Protein AF-A0A238BP39-F1 (afdb_monomer_lite)

Radius of gyration: 21.21 Å; chains: 1; bounding box: 53×39×59 Å

Secondary structure (DSSP, 8-state):
-----PPP-S---S-TT-TT-PPPEE--S--GGGTTSHHHHHHHHTTEE--GGG-SSSSSEEEEETTTSS---EESSTT-GGGEETTSSGGG--HHHHHHHHHHHHHHH---TT--SEEEEE--S--SSGGG--GGGHHHHHHHHHHHHHHH-S--HHHHHHHHHHHHHHHH-

pLDDT: mean 88.93, std 17.37, range [29.92, 98.69]

Sequence (173 aa):
MPIFAFTSIEHLPLNLFDPSYYSEIIWNIPTEKCKQFTETKLLEEYGILVNDGHKFHGNIIVNLYEKKFGLYPYYQNYFDPSSAVNGGIPQLANISAHLSKVRNDITKVIPNSNFDGLAVIDYENWRPLWEQNYHTKRIYQSESMAYVKKRYGDINDSVAELIAMNEFNNASM

Structure (mmCIF, N/CA/C/O backbone):
data_AF-A0A238BP39-F1
#
_entry.id   AF-A0A238BP39-F1
#
loop_
_atom_site.group_PDB
_atom_site.id
_atom_site.type_symbol
_atom_site.label_atom_id
_atom_site.label_alt_id
_atom_site.label_comp_id
_atom_site.label_asym_id
_atom_site.label_entity_id
_atom_site.label_seq_id
_atom_site.pdbx_PDB_ins_code
_atom_site.Cartn_x
_atom_site.Cartn_y
_atom_site.Cartn_z
_atom_site.occupancy
_atom_site.B_iso_or_equiv
_atom_site.auth_seq_id
_atom_site.auth_comp_id
_atom_site.auth_asym_id
_atom_site.auth_atom_id
_atom_site.pdbx_PDB_model_num
ATOM 1 N N . MET A 1 1 ? 1.581 10.745 6.799 1.00 29.92 1 MET A N 1
ATOM 2 C CA . MET A 1 1 ? 0.742 11.950 7.013 1.00 29.92 1 MET A CA 1
ATOM 3 C C . MET A 1 1 ? -0.674 11.420 6.926 1.00 29.92 1 MET A C 1
ATOM 5 O O . MET A 1 1 ? -0.962 10.866 5.878 1.00 29.92 1 MET A O 1
ATOM 9 N N . PRO A 1 2 ? -1.488 11.399 7.996 1.00 36.44 2 PRO A N 1
ATOM 10 C CA . PRO A 1 2 ? -2.765 10.699 7.925 1.00 36.44 2 PRO A CA 1
ATOM 11 C C . PRO A 1 2 ? -3.638 11.379 6.869 1.00 36.44 2 PRO A C 1
ATOM 13 O O . PRO A 1 2 ? -3.849 12.593 6.909 1.00 36.44 2 PRO A O 1
ATOM 16 N N . ILE A 1 3 ? -4.071 10.593 5.888 1.00 31.70 3 ILE A N 1
ATOM 17 C CA . ILE A 1 3 ? -5.043 11.008 4.887 1.00 31.70 3 ILE A CA 1
ATOM 18 C C . ILE A 1 3 ? -6.381 11.073 5.619 1.00 31.70 3 ILE A C 1
ATOM 20 O O . ILE A 1 3 ? -6.978 10.050 5.943 1.00 31.70 3 ILE A O 1
ATOM 24 N N . PHE A 1 4 ? -6.835 12.285 5.923 1.00 31.20 4 PHE A N 1
ATOM 25 C CA . PHE A 1 4 ? -8.231 12.501 6.262 1.00 31.20 4 PHE A CA 1
ATOM 26 C C . PHE A 1 4 ? -9.027 12.407 4.960 1.00 31.20 4 PHE A C 1
ATOM 28 O O . PHE A 1 4 ? -8.920 13.280 4.098 1.00 31.20 4 PHE A O 1
ATOM 35 N N . ALA A 1 5 ? -9.796 11.334 4.792 1.00 31.33 5 ALA A N 1
ATOM 36 C CA . ALA A 1 5 ? -10.807 11.273 3.752 1.00 31.33 5 ALA A CA 1
ATOM 37 C C . ALA A 1 5 ? -11.985 12.154 4.191 1.00 31.33 5 ALA A C 1
ATOM 39 O O . ALA A 1 5 ? -12.854 11.719 4.938 1.00 31.33 5 ALA A O 1
ATOM 40 N N . PHE A 1 6 ? -11.990 13.417 3.766 1.00 35.34 6 PHE A N 1
ATOM 41 C CA . PHE A 1 6 ? -13.195 14.238 3.807 1.00 35.34 6 PHE A CA 1
ATOM 42 C C . PHE A 1 6 ? -13.955 14.013 2.501 1.00 35.34 6 PHE A C 1
ATOM 44 O O . PHE A 1 6 ? -13.454 14.328 1.421 1.00 35.34 6 PHE A O 1
ATOM 51 N N . THR A 1 7 ? -15.163 13.463 2.585 1.00 34.84 7 THR A N 1
ATOM 52 C CA . THR A 1 7 ? -16.131 13.548 1.489 1.00 34.84 7 THR A CA 1
ATOM 53 C C . THR A 1 7 ? -16.496 15.020 1.276 1.00 34.84 7 THR A C 1
ATOM 55 O O . THR A 1 7 ? -16.648 15.766 2.243 1.00 34.84 7 THR A O 1
ATOM 58 N N . SER A 1 8 ? -16.599 15.448 0.016 1.00 34.50 8 SER A N 1
ATOM 59 C CA . SER A 1 8 ? -16.841 16.836 -0.403 1.00 34.50 8 SER A CA 1
ATOM 60 C C . SER A 1 8 ? -17.971 17.519 0.379 1.00 34.50 8 SER A C 1
ATOM 62 O O . SER A 1 8 ? -19.121 17.077 0.346 1.00 34.50 8 SER A O 1
ATOM 64 N N . ILE A 1 9 ? -17.642 18.630 1.039 1.00 48.06 9 ILE A N 1
ATOM 65 C CA . ILE A 1 9 ? -18.570 19.492 1.777 1.00 48.06 9 ILE A CA 1
ATOM 66 C C . ILE A 1 9 ? -19.216 20.468 0.784 1.00 48.06 9 ILE A C 1
ATOM 68 O O . ILE A 1 9 ? -18.855 21.638 0.747 1.00 48.06 9 ILE A O 1
ATOM 72 N N . GLU A 1 10 ? -20.137 20.004 -0.058 1.00 43.69 10 GLU A N 1
ATOM 73 C CA . GLU A 1 10 ? -20.935 20.932 -0.885 1.00 43.69 10 GLU A CA 1
ATOM 74 C C . GLU A 1 10 ? -22.418 20.971 -0.522 1.00 43.69 10 GLU A C 1
ATOM 76 O O . GLU A 1 10 ? -23.119 21.869 -0.967 1.00 43.69 10 GLU A O 1
ATOM 81 N N . HIS A 1 11 ? -22.903 20.094 0.359 1.00 46.31 11 HIS A N 1
ATOM 82 C CA . HIS A 1 11 ? -24.280 20.160 0.854 1.00 46.31 11 HIS A CA 1
ATOM 83 C C . HIS A 1 11 ? -24.329 19.714 2.318 1.00 46.31 11 HIS A C 1
ATOM 85 O O . HIS A 1 11 ? -24.625 18.560 2.609 1.00 46.31 11 HIS A O 1
ATOM 91 N N . LEU A 1 12 ? -24.017 20.616 3.255 1.00 49.88 12 LEU A N 1
ATOM 92 C CA . LEU A 1 12 ? -24.397 20.401 4.653 1.00 49.88 12 LEU A CA 1
ATOM 93 C C . LEU A 1 12 ? -25.905 20.664 4.765 1.00 49.88 12 LEU A C 1
ATOM 95 O O . LEU A 1 12 ? -26.321 21.807 4.549 1.00 49.88 12 LEU A O 1
ATOM 99 N N . PRO A 1 13 ? -26.744 19.663 5.079 1.00 48.94 13 PRO A N 1
ATOM 100 C CA . PRO A 1 13 ? -28.124 19.943 5.424 1.00 48.94 13 PRO A CA 1
ATOM 101 C C . PRO A 1 13 ? -28.135 20.809 6.687 1.00 48.94 13 PRO A C 1
ATOM 103 O O . PRO A 1 13 ? -27.412 20.560 7.649 1.00 48.94 13 PRO A O 1
ATOM 106 N N . LEU A 1 14 ? -28.991 21.828 6.688 1.00 53.97 14 LEU A N 1
ATOM 107 C CA . LEU A 1 14 ? -29.228 22.759 7.801 1.00 53.97 14 LEU A CA 1
ATOM 108 C C . LEU A 1 14 ? -29.786 22.086 9.077 1.00 53.97 14 LEU A C 1
ATOM 110 O O . LEU A 1 14 ? -30.179 22.781 10.009 1.00 53.97 14 LEU A O 1
ATOM 114 N N . ASN A 1 15 ? -29.815 20.751 9.139 1.00 49.62 15 ASN A N 1
ATOM 115 C CA . ASN A 1 15 ? -30.291 19.973 10.272 1.00 49.62 15 ASN A CA 1
ATOM 116 C C . ASN A 1 15 ? -29.350 18.795 10.552 1.00 49.62 15 ASN A C 1
ATOM 118 O O . ASN A 1 15 ? -29.375 17.784 9.859 1.00 49.62 15 ASN A O 1
ATOM 122 N N . LEU A 1 16 ? -28.575 18.903 11.632 1.00 52.06 16 LEU A N 1
ATOM 123 C CA . LEU A 1 16 ? -27.750 17.818 12.19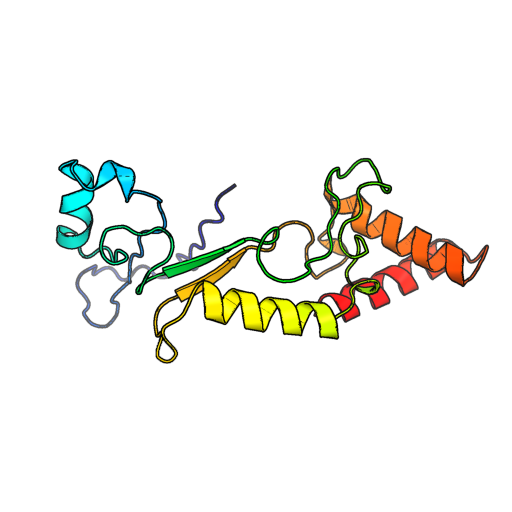0 1.00 52.06 16 LEU A CA 1
ATOM 124 C C . LEU A 1 16 ? -28.582 16.680 12.826 1.00 52.06 16 LEU A C 1
ATOM 126 O O . LEU A 1 16 ? -28.016 15.756 13.398 1.00 52.06 16 LEU A O 1
ATOM 130 N N . PHE A 1 17 ? -29.915 16.755 12.747 1.00 52.78 17 PHE A N 1
ATOM 131 C CA . PHE A 1 17 ? -30.858 15.803 13.344 1.00 52.78 17 PHE A CA 1
ATOM 132 C C . PHE A 1 17 ? -31.793 15.153 12.316 1.00 52.78 17 PHE A C 1
ATOM 134 O O . PHE A 1 17 ? -32.825 14.608 12.702 1.00 52.78 17 PHE A O 1
ATOM 141 N N . ASP A 1 18 ? -31.473 15.221 11.019 1.00 53.53 18 ASP A N 1
ATOM 142 C CA . ASP A 1 18 ? -32.190 14.433 10.015 1.00 53.53 18 ASP A CA 1
ATOM 143 C C . ASP A 1 18 ? -31.802 12.943 10.147 1.00 53.53 18 ASP A C 1
ATOM 145 O O . ASP A 1 18 ? -30.642 12.598 9.903 1.00 53.53 18 ASP A O 1
ATOM 149 N N . PRO A 1 19 ? -32.733 12.037 10.511 1.00 56.16 19 PRO A N 1
ATOM 150 C CA . PRO A 1 19 ? -32.447 10.608 10.632 1.00 56.16 19 PRO A CA 1
ATOM 151 C C . PRO A 1 19 ? -32.012 9.955 9.313 1.00 56.16 19 PRO A C 1
ATOM 153 O O . PRO A 1 19 ? -31.527 8.825 9.338 1.00 56.16 19 PRO A O 1
ATOM 156 N N . SER A 1 20 ? -32.188 10.622 8.163 1.00 58.06 20 SER A N 1
ATOM 157 C CA . SER A 1 20 ? -31.745 10.108 6.863 1.00 58.06 20 SER A CA 1
ATOM 158 C C . SER A 1 20 ? -30.252 10.317 6.581 1.00 58.06 20 SER A C 1
ATOM 160 O O . SER A 1 20 ? -29.759 9.798 5.582 1.00 58.06 20 SER A O 1
ATOM 162 N N . TYR A 1 21 ? -29.532 11.057 7.432 1.00 57.12 21 TYR A N 1
ATOM 163 C CA . TYR A 1 21 ? -28.096 11.320 7.304 1.00 57.12 21 TYR A CA 1
ATOM 164 C C . TYR A 1 21 ? -27.361 10.969 8.603 1.00 57.12 21 TYR A C 1
ATOM 166 O O . TYR A 1 21 ? -26.879 11.836 9.330 1.00 57.12 21 TYR A O 1
ATOM 174 N N . TYR A 1 22 ? -27.268 9.672 8.901 1.00 69.06 22 TYR A N 1
ATOM 175 C CA . TYR A 1 22 ? -26.387 9.177 9.956 1.00 69.06 22 TYR A CA 1
ATOM 176 C C . TYR A 1 22 ? -24.954 9.077 9.419 1.00 69.06 22 TYR A C 1
ATOM 178 O O . TYR A 1 22 ? -24.705 8.370 8.444 1.00 69.06 22 TYR A O 1
ATOM 186 N N . SER A 1 23 ? -24.019 9.795 10.043 1.00 79.44 23 SER A N 1
ATOM 187 C CA . SER A 1 23 ? -22.588 9.687 9.743 1.00 79.44 23 SER A CA 1
ATOM 188 C C . SER A 1 23 ? -21.914 8.840 10.812 1.00 79.44 23 SER A C 1
ATOM 190 O O . SER A 1 23 ? -21.934 9.194 11.990 1.00 79.44 23 SER A O 1
ATOM 192 N N . GLU A 1 24 ? -21.288 7.742 10.403 1.00 88.94 24 GLU A N 1
ATOM 193 C CA . GLU A 1 24 ? -20.480 6.919 11.298 1.00 88.94 24 GLU A CA 1
ATOM 194 C C . GLU A 1 24 ? -19.111 7.562 11.523 1.00 88.94 24 GLU A C 1
ATOM 196 O O . GLU A 1 24 ? -18.412 7.940 10.581 1.00 88.94 24 GLU A O 1
ATOM 201 N N . ILE A 1 25 ? -18.710 7.672 12.789 1.00 93.06 25 ILE A N 1
ATOM 202 C CA . ILE A 1 25 ? -17.374 8.123 13.175 1.00 93.06 25 ILE A CA 1
ATOM 203 C C . ILE A 1 25 ? -16.633 6.911 13.728 1.00 93.06 25 ILE A C 1
ATOM 205 O O . ILE A 1 25 ? -17.055 6.336 14.725 1.00 93.06 25 ILE A O 1
ATOM 209 N N . ILE A 1 26 ? -15.525 6.529 13.092 1.00 95.12 26 ILE A N 1
ATOM 210 C CA . ILE A 1 26 ? -14.728 5.358 13.477 1.00 95.12 26 ILE A CA 1
ATOM 211 C C . ILE A 1 26 ? -13.422 5.799 14.141 1.00 95.12 26 ILE A C 1
ATOM 213 O O . ILE A 1 26 ? -12.677 6.627 13.612 1.00 95.12 26 ILE A O 1
ATOM 217 N N . TRP A 1 27 ? -13.108 5.203 15.289 1.00 95.44 27 TRP A N 1
ATOM 218 C CA . TRP A 1 27 ? -11.874 5.455 16.021 1.00 95.44 27 TRP A CA 1
ATOM 219 C C . TRP A 1 27 ? -10.728 4.552 15.551 1.00 95.44 27 TRP A C 1
ATOM 221 O O . TRP A 1 27 ? -10.687 3.364 15.862 1.00 95.44 27 TRP A O 1
ATOM 231 N N . ASN A 1 28 ? -9.748 5.134 14.854 1.00 95.50 28 ASN A N 1
ATOM 232 C CA . ASN A 1 28 ? -8.573 4.422 14.333 1.00 95.50 28 ASN A CA 1
ATOM 233 C C . ASN A 1 28 ? -7.258 4.836 15.020 1.00 95.50 28 ASN A C 1
ATOM 235 O O . ASN A 1 28 ? -6.243 5.093 14.369 1.00 95.50 28 ASN A O 1
ATOM 239 N N . ILE A 1 29 ? -7.280 4.976 16.347 1.00 92.44 29 ILE A N 1
ATOM 240 C CA . ILE A 1 29 ? -6.108 5.364 17.147 1.00 92.44 29 ILE A CA 1
ATOM 241 C C . ILE A 1 29 ? -5.770 4.219 18.116 1.00 92.44 29 ILE A C 1
ATOM 243 O O . ILE A 1 29 ? -6.684 3.675 18.736 1.00 92.44 29 ILE A O 1
ATOM 247 N N . PRO A 1 30 ? -4.484 3.840 18.293 1.00 90.12 30 PRO A N 1
ATOM 248 C CA . PRO A 1 30 ? -4.073 2.703 19.125 1.00 90.12 30 PRO A CA 1
ATOM 249 C C . PRO A 1 30 ? -4.174 3.007 20.632 1.00 90.12 30 PRO A C 1
ATOM 251 O O . PRO A 1 30 ? -3.168 3.090 21.340 1.00 90.12 30 PRO A O 1
ATOM 254 N N . THR A 1 31 ? -5.395 3.174 21.141 1.00 92.25 31 THR A N 1
ATOM 255 C CA . THR A 1 31 ? -5.668 3.536 22.539 1.00 92.25 31 THR A CA 1
ATOM 256 C C . THR A 1 31 ? -5.819 2.340 23.480 1.00 92.25 31 THR A C 1
ATOM 258 O O . THR A 1 31 ? -6.110 2.539 24.655 1.00 92.25 31 THR A O 1
ATOM 261 N N . GLU A 1 32 ? -5.529 1.109 23.041 1.00 92.12 32 GLU A N 1
ATOM 262 C CA . GLU A 1 32 ? -5.572 -0.106 23.878 1.00 92.12 32 GLU A CA 1
ATOM 263 C C . GLU A 1 32 ? -4.827 0.055 25.217 1.00 92.12 32 GLU A C 1
ATOM 265 O O . GLU A 1 32 ? -5.340 -0.294 26.282 1.00 92.12 32 GLU A O 1
ATOM 270 N N . LYS A 1 33 ? -3.629 0.656 25.184 1.00 91.62 33 LYS A N 1
ATOM 271 C CA . LYS A 1 33 ? -2.803 0.920 26.380 1.00 91.62 33 LYS A CA 1
ATOM 272 C C . LYS A 1 33 ? -3.367 2.025 27.283 1.00 91.62 33 LYS A C 1
ATOM 274 O O . LYS A 1 33 ? -2.953 2.146 28.431 1.00 91.62 33 LYS A O 1
ATOM 279 N N . CYS A 1 34 ? -4.291 2.822 26.759 1.00 90.88 34 CYS A N 1
ATOM 280 C CA . CYS A 1 34 ? -4.883 3.998 27.386 1.00 90.88 34 CYS A CA 1
ATOM 281 C C . CYS A 1 34 ? -6.327 3.761 27.853 1.00 90.88 34 CYS A C 1
ATOM 283 O O . CYS A 1 34 ? -6.914 4.663 28.439 1.00 90.88 34 CYS A O 1
ATOM 285 N N . LYS A 1 35 ? -6.888 2.555 27.666 1.00 84.69 35 LYS A N 1
ATOM 286 C CA . LYS A 1 35 ? -8.297 2.218 27.973 1.00 84.69 35 LYS A CA 1
ATOM 287 C C . LYS A 1 35 ? -8.765 2.542 29.398 1.00 84.69 35 LYS A C 1
ATOM 289 O O . LYS A 1 35 ? -9.956 2.602 29.679 1.00 84.69 35 LYS A O 1
ATOM 294 N N . GLN A 1 36 ? -7.825 2.692 30.327 1.00 86.75 36 GLN A N 1
ATOM 295 C CA . GLN A 1 36 ? -8.104 3.034 31.720 1.00 86.75 36 GLN A CA 1
ATOM 296 C C . GLN A 1 36 ? -8.401 4.526 31.933 1.00 86.75 36 GLN A C 1
ATOM 298 O O . GLN A 1 36 ? -9.036 4.866 32.931 1.00 86.75 36 GLN A O 1
ATOM 303 N N . PHE A 1 37 ? -7.965 5.395 31.017 1.00 88.69 37 PHE A N 1
ATOM 304 C CA . PHE A 1 37 ? -8.172 6.837 31.097 1.00 88.69 37 PHE A CA 1
ATOM 305 C C . PHE A 1 37 ? -9.610 7.213 30.744 1.00 88.69 37 PHE A C 1
ATOM 307 O O . PHE A 1 37 ? -10.229 6.613 29.862 1.00 88.69 37 PHE A O 1
ATOM 314 N N . THR A 1 38 ? -10.137 8.211 31.449 1.00 81.88 38 THR A N 1
ATOM 315 C CA . THR A 1 38 ? -11.531 8.653 31.340 1.00 81.88 38 THR A CA 1
ATOM 316 C C . THR A 1 38 ? -11.876 9.071 29.915 1.00 81.88 38 THR A C 1
ATOM 318 O O . THR A 1 38 ? -12.898 8.657 29.387 1.00 81.88 38 THR A O 1
ATOM 321 N N . GLU A 1 39 ? -10.984 9.797 29.248 1.00 84.31 39 GLU A N 1
ATOM 322 C CA . GLU A 1 39 ? -11.160 10.303 27.885 1.00 84.31 39 GLU A CA 1
ATOM 323 C C . GLU A 1 39 ? -11.362 9.177 26.868 1.00 84.31 39 GLU A C 1
ATOM 325 O O . GLU A 1 39 ? -12.095 9.334 25.900 1.00 84.31 39 GLU A O 1
ATOM 330 N N . THR A 1 40 ? -10.729 8.022 27.096 1.00 83.25 40 THR A N 1
ATOM 331 C CA . THR A 1 40 ? -10.872 6.857 26.214 1.00 83.25 40 THR A CA 1
ATOM 332 C C . THR A 1 40 ? -12.219 6.158 26.421 1.00 83.25 40 THR A C 1
ATOM 334 O O . THR A 1 40 ? -12.777 5.642 25.461 1.00 83.25 40 THR A O 1
ATOM 337 N N . LYS A 1 41 ? -12.776 6.196 27.639 1.00 80.88 41 LYS A N 1
ATOM 338 C CA . LYS A 1 41 ? -14.093 5.615 27.954 1.00 80.88 41 LYS A CA 1
ATOM 339 C C . LYS A 1 41 ? -15.252 6.420 27.367 1.00 80.88 41 LYS A C 1
ATOM 341 O O . LYS A 1 41 ? -16.257 5.840 26.985 1.00 80.88 41 LYS A O 1
ATOM 346 N N . LEU A 1 42 ? -15.089 7.738 27.253 1.00 89.38 42 LEU A N 1
ATOM 347 C CA . LEU A 1 42 ? -16.124 8.629 26.720 1.00 89.38 42 LEU A CA 1
ATOM 348 C C . LEU A 1 42 ? -16.352 8.470 25.206 1.00 89.38 42 LEU A C 1
ATOM 350 O O . LEU A 1 42 ? -17.346 8.967 24.692 1.00 89.38 42 LEU A O 1
ATOM 354 N N . LEU A 1 43 ? -15.452 7.800 24.473 1.00 90.69 43 LEU A N 1
ATOM 355 C CA . LEU A 1 43 ? -15.555 7.664 23.013 1.00 90.69 43 LEU A CA 1
ATOM 356 C C . LEU A 1 43 ? -16.877 7.010 22.587 1.00 90.69 43 LEU A C 1
ATOM 358 O O . LEU A 1 43 ? -17.588 7.549 21.740 1.00 90.69 43 LEU A O 1
ATOM 362 N N . GLU A 1 44 ? -17.221 5.884 23.211 1.00 88.88 44 GLU A N 1
ATOM 363 C CA . GLU A 1 44 ? -18.462 5.158 22.923 1.00 88.88 44 GLU A CA 1
ATOM 364 C C . GLU A 1 44 ? -19.696 5.964 23.370 1.00 88.88 44 GLU A C 1
ATOM 366 O O . GLU A 1 44 ? -20.720 5.950 22.689 1.00 88.88 44 GLU A O 1
ATOM 371 N N . GLU A 1 45 ? -19.587 6.744 24.456 1.00 89.38 45 GLU A N 1
ATOM 372 C CA . GLU A 1 45 ? -20.653 7.648 24.926 1.00 89.38 45 GLU A CA 1
ATOM 373 C C . GLU A 1 45 ? -20.968 8.763 23.913 1.00 89.38 45 GLU A C 1
ATOM 375 O O . GLU A 1 45 ? -22.098 9.248 23.856 1.00 89.38 45 GLU A O 1
ATOM 380 N N . TYR A 1 46 ? -19.997 9.143 23.078 1.00 90.12 46 TYR A N 1
ATOM 381 C CA . TYR A 1 46 ? -20.178 10.103 21.986 1.00 90.12 46 TYR A CA 1
ATOM 382 C C . TYR A 1 46 ? -20.645 9.467 20.669 1.00 90.12 46 TYR A C 1
ATOM 384 O O . TYR A 1 46 ? -20.695 10.155 19.650 1.00 90.12 46 TYR A O 1
ATOM 392 N N . GLY A 1 47 ? -20.984 8.174 20.664 1.00 89.69 47 GLY A N 1
ATOM 393 C CA . GLY A 1 47 ? -21.413 7.463 19.457 1.00 89.69 47 GLY A CA 1
ATOM 394 C C . GLY A 1 47 ? -20.280 7.193 18.462 1.00 89.69 47 GLY A C 1
ATOM 395 O O . GLY A 1 47 ? -20.545 6.901 17.297 1.00 89.69 47 GLY A O 1
ATOM 396 N N . ILE A 1 48 ? -19.019 7.295 18.897 1.00 92.75 48 ILE A N 1
ATOM 397 C CA . ILE A 1 48 ? -17.863 6.914 18.084 1.00 92.75 48 ILE A CA 1
ATOM 398 C C . ILE A 1 48 ? -17.737 5.390 18.127 1.00 92.75 48 ILE A C 1
ATOM 400 O O . ILE A 1 48 ? -17.695 4.794 19.202 1.00 92.75 48 ILE A O 1
ATOM 404 N N . LEU A 1 49 ? -17.639 4.759 16.960 1.00 94.81 49 LEU A N 1
ATOM 405 C CA . LEU A 1 49 ? -17.419 3.324 16.835 1.00 94.81 49 LEU A CA 1
ATOM 406 C C . LEU A 1 49 ? -15.965 2.995 17.182 1.00 94.81 49 LEU A C 1
ATOM 408 O O . LEU A 1 49 ? -15.026 3.509 16.565 1.00 94.81 49 LEU A O 1
ATOM 412 N N . VAL A 1 50 ? -15.774 2.116 18.161 1.00 95.25 50 VAL A N 1
ATOM 413 C CA . VAL A 1 50 ? -14.460 1.718 18.667 1.00 95.25 50 VAL A CA 1
ATOM 414 C C . VAL A 1 50 ? -14.346 0.200 18.626 1.00 95.25 50 VAL A C 1
ATOM 416 O O . VAL A 1 50 ? -15.280 -0.511 18.973 1.00 95.25 50 VAL A O 1
ATOM 419 N N . ASN A 1 51 ? -13.185 -0.309 18.216 1.00 96.00 51 ASN A N 1
ATOM 420 C CA . ASN A 1 51 ? -12.882 -1.734 18.331 1.00 96.00 51 ASN A CA 1
ATOM 421 C C . ASN A 1 51 ? -13.004 -2.226 19.780 1.00 96.00 51 ASN A C 1
ATOM 423 O O . ASN A 1 51 ? -12.533 -1.560 20.705 1.00 96.00 51 ASN A O 1
ATOM 427 N N . ASP A 1 52 ? -13.490 -3.453 19.960 1.00 93.75 52 ASP A N 1
ATOM 428 C CA . ASP A 1 52 ? -13.602 -4.104 21.263 1.00 93.75 52 ASP A CA 1
ATOM 429 C C . ASP A 1 52 ? -12.277 -4.050 22.036 1.00 93.75 52 ASP A C 1
ATOM 431 O O . ASP A 1 52 ? -11.208 -4.454 21.557 1.00 93.75 52 ASP A O 1
ATOM 435 N N . GLY A 1 53 ? -12.342 -3.547 23.270 1.00 92.06 53 GLY A N 1
ATOM 436 C CA . GLY A 1 53 ? -11.168 -3.380 24.127 1.00 92.06 53 GLY A CA 1
ATOM 437 C C . GLY A 1 53 ? -10.154 -2.348 23.618 1.00 92.06 53 GLY A C 1
ATOM 438 O O . GLY A 1 53 ? -9.011 -2.371 24.074 1.00 92.06 53 GLY A O 1
ATOM 439 N N . HIS A 1 54 ? -10.555 -1.460 22.700 1.00 93.44 54 HIS A N 1
ATOM 440 C CA . HIS A 1 54 ? -9.712 -0.466 22.024 1.00 93.44 54 HIS A CA 1
ATOM 441 C C . HIS A 1 54 ? -8.538 -1.079 21.255 1.00 93.44 54 HIS A C 1
ATOM 443 O O . HIS A 1 54 ? -7.496 -0.439 21.075 1.00 93.44 54 HIS A O 1
ATOM 449 N N . LYS A 1 55 ? -8.684 -2.335 20.817 1.00 93.44 55 LYS A N 1
ATOM 450 C CA . LYS A 1 55 ? -7.654 -3.021 20.039 1.00 93.44 55 LYS A CA 1
ATOM 451 C C . LYS A 1 55 ? -7.385 -2.278 18.742 1.00 93.44 55 LYS A C 1
ATOM 453 O O . LYS A 1 55 ? -8.293 -1.786 18.078 1.00 93.44 55 LYS A O 1
ATOM 458 N N . PHE A 1 56 ? -6.121 -2.270 18.341 1.00 91.12 56 PHE A N 1
ATOM 459 C CA . PHE A 1 56 ? -5.734 -1.643 17.083 1.00 91.12 56 PHE A CA 1
ATOM 460 C C . PHE A 1 56 ? -6.272 -2.396 15.848 1.00 91.12 56 PHE A C 1
ATOM 462 O O . PHE A 1 56 ? -6.636 -1.772 14.860 1.00 91.12 56 PHE A O 1
ATOM 469 N N . HIS A 1 57 ? -6.378 -3.727 15.921 1.00 93.81 57 HIS A N 1
ATOM 470 C CA . HIS A 1 57 ? -7.131 -4.538 14.962 1.00 93.81 57 HIS A CA 1
ATOM 471 C C . HIS A 1 57 ? -8.306 -5.183 15.699 1.00 93.81 57 HIS A C 1
ATOM 473 O O . HIS A 1 57 ? -8.086 -5.934 16.656 1.00 93.81 57 HIS A O 1
ATOM 479 N N . GLY A 1 58 ? -9.532 -4.889 15.279 1.00 95.00 58 GLY A N 1
ATOM 480 C CA . GLY A 1 58 ? -10.734 -5.379 15.946 1.00 95.00 58 GLY A CA 1
ATOM 481 C C . GLY A 1 58 ? -11.901 -5.585 14.991 1.00 95.00 58 GLY A C 1
ATOM 482 O O . GLY A 1 58 ? -11.708 -5.824 13.806 1.00 95.00 58 GLY A O 1
ATOM 483 N N . ASN A 1 59 ? -13.104 -5.557 15.549 1.00 96.44 59 ASN A N 1
ATOM 484 C CA . ASN A 1 59 ? -14.382 -5.803 14.884 1.00 96.44 59 ASN A CA 1
ATOM 485 C C . ASN A 1 59 ? -14.894 -4.621 14.047 1.00 96.44 59 ASN A C 1
ATOM 487 O O . ASN A 1 59 ? -15.603 -4.857 13.080 1.00 96.44 59 ASN A O 1
ATOM 491 N N . ILE A 1 60 ? -14.528 -3.383 14.382 1.00 96.88 60 ILE A N 1
ATOM 492 C CA . ILE A 1 60 ? -14.992 -2.173 13.685 1.00 96.88 60 ILE A CA 1
ATOM 493 C C . ILE A 1 60 ? -14.046 -1.787 12.548 1.00 96.88 60 ILE A C 1
ATOM 495 O O . ILE A 1 60 ? -14.491 -1.474 11.447 1.00 96.88 60 ILE A O 1
ATOM 499 N N . ILE A 1 61 ? -12.737 -1.784 12.808 1.00 97.38 61 ILE A N 1
ATOM 500 C CA . ILE A 1 61 ? -11.726 -1.358 11.838 1.00 97.38 61 ILE A CA 1
ATOM 501 C C . ILE A 1 61 ? -10.419 -2.133 11.984 1.00 97.38 61 ILE A C 1
ATOM 503 O O . ILE A 1 61 ? -9.963 -2.444 13.090 1.00 97.38 61 ILE A O 1
ATOM 507 N N . VAL A 1 62 ? -9.790 -2.415 10.845 1.00 97.06 62 VAL A N 1
ATOM 508 C CA . VAL A 1 62 ? -8.471 -3.039 10.750 1.00 97.06 62 VAL A CA 1
ATOM 509 C C . VAL A 1 62 ? -7.635 -2.323 9.696 1.00 97.06 62 VAL A C 1
ATOM 511 O O . VAL A 1 62 ? -8.018 -2.268 8.529 1.00 97.06 62 VAL A O 1
ATOM 514 N N . ASN A 1 63 ? -6.452 -1.846 10.087 1.00 95.25 63 ASN A N 1
ATOM 515 C CA . ASN A 1 63 ? -5.469 -1.285 9.159 1.00 95.25 63 ASN A CA 1
ATOM 516 C C . ASN A 1 63 ? -4.452 -2.343 8.716 1.00 95.25 63 ASN A C 1
ATOM 518 O O . ASN A 1 63 ? -3.849 -3.042 9.529 1.00 95.25 63 ASN A O 1
ATOM 522 N N . LEU A 1 64 ? -4.200 -2.411 7.415 1.00 95.81 64 LEU A N 1
ATOM 523 C CA . LEU A 1 64 ? -3.315 -3.372 6.773 1.00 95.81 64 LEU A CA 1
ATOM 524 C C . LEU A 1 64 ? -2.155 -2.621 6.115 1.00 95.81 64 LEU A C 1
ATOM 526 O O . LEU A 1 64 ? -2.229 -2.194 4.966 1.00 95.81 64 LEU A O 1
ATOM 530 N N . TYR A 1 65 ? -1.072 -2.452 6.874 1.00 93.75 65 TYR A N 1
ATOM 531 C CA . TYR A 1 65 ? 0.089 -1.672 6.444 1.00 93.75 65 TYR A CA 1
ATOM 532 C C . TYR A 1 65 ? 0.986 -2.417 5.446 1.00 93.75 65 TYR A C 1
ATOM 534 O O . TYR A 1 65 ? 1.429 -3.543 5.699 1.00 93.75 65 TYR A O 1
ATOM 542 N N . GLU A 1 66 ? 1.357 -1.717 4.376 1.00 87.44 66 GLU A N 1
ATOM 543 C CA . GLU A 1 66 ? 2.251 -2.111 3.273 1.00 87.44 66 GLU A CA 1
ATOM 544 C C . GLU A 1 66 ? 3.440 -3.028 3.606 1.00 87.44 66 GLU A C 1
ATOM 546 O O . GLU A 1 66 ? 3.699 -3.990 2.888 1.00 87.44 66 GLU A O 1
ATOM 551 N N . LYS A 1 67 ? 4.171 -2.785 4.703 1.00 90.81 67 LYS A N 1
ATOM 552 C CA . LYS A 1 67 ? 5.387 -3.556 5.035 1.00 90.81 67 LYS A CA 1
ATOM 553 C C . LYS A 1 67 ? 5.087 -4.926 5.635 1.00 90.81 67 LYS A C 1
ATOM 555 O O . LYS A 1 67 ? 5.983 -5.760 5.746 1.00 90.81 67 LYS A O 1
ATOM 560 N N . LYS A 1 68 ? 3.857 -5.139 6.103 1.00 91.88 68 LYS A N 1
ATOM 561 C CA . LYS A 1 68 ? 3.430 -6.369 6.784 1.00 91.88 68 LYS A CA 1
ATOM 562 C C . LYS A 1 68 ? 2.339 -7.116 6.02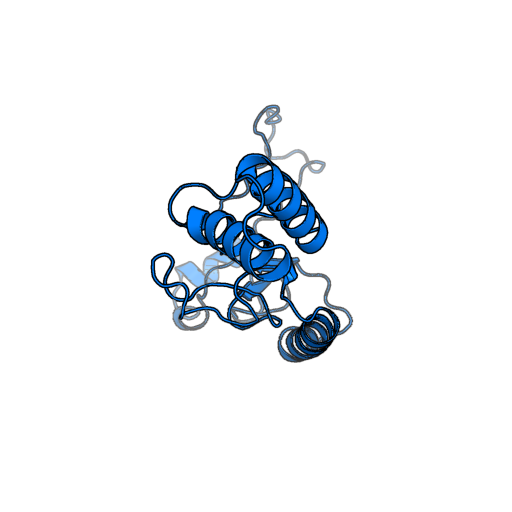2 1.00 91.88 68 LYS A C 1
ATOM 564 O O . LYS A 1 68 ? 2.128 -8.287 6.330 1.00 91.88 68 LYS A O 1
ATOM 569 N N . PHE A 1 69 ? 1.699 -6.463 5.053 1.00 96.56 69 PHE A N 1
ATOM 570 C CA . PHE A 1 69 ? 0.554 -6.971 4.315 1.00 96.56 69 PHE A CA 1
ATOM 571 C C . PHE A 1 69 ? 0.904 -7.252 2.851 1.00 96.56 69 PHE A C 1
ATOM 573 O O . PHE A 1 69 ? 1.123 -6.329 2.067 1.00 96.56 69 PHE A O 1
ATOM 580 N N . GLY A 1 70 ? 0.939 -8.532 2.475 1.00 97.75 70 GLY A N 1
ATOM 581 C CA . GLY A 1 70 ? 1.313 -8.949 1.125 1.00 97.75 70 GLY A CA 1
ATOM 582 C C . GLY A 1 70 ? 2.811 -8.810 0.833 1.00 97.75 70 GLY A C 1
ATOM 583 O O . GLY A 1 70 ? 3.627 -8.508 1.703 1.00 97.75 70 GLY A O 1
ATOM 584 N N . LEU A 1 71 ? 3.190 -9.078 -0.416 1.00 97.94 71 LEU A N 1
ATOM 585 C CA . LEU A 1 71 ? 4.543 -8.826 -0.931 1.00 97.94 71 LEU A CA 1
ATOM 586 C C . LEU A 1 71 ? 4.533 -7.548 -1.765 1.00 97.94 71 LEU A C 1
ATOM 588 O O . LEU A 1 71 ? 4.685 -7.591 -2.982 1.00 97.94 71 LEU A O 1
ATOM 592 N N . TYR A 1 72 ? 4.226 -6.422 -1.128 1.00 97.81 72 TYR A N 1
ATOM 593 C CA . TYR A 1 72 ? 4.168 -5.128 -1.801 1.00 97.81 72 TYR A CA 1
ATOM 594 C C . TYR A 1 72 ? 5.579 -4.696 -2.255 1.00 97.81 72 TYR A C 1
ATOM 596 O O . TYR A 1 72 ? 6.509 -4.772 -1.443 1.00 97.81 72 TYR A O 1
ATOM 604 N N . PRO A 1 73 ? 5.787 -4.309 -3.527 1.00 98.00 73 PRO A N 1
ATOM 605 C CA . PRO A 1 73 ? 7.079 -3.832 -4.014 1.00 98.00 73 PRO A CA 1
ATOM 606 C C . PRO A 1 73 ? 7.322 -2.386 -3.583 1.00 98.00 73 PRO A C 1
ATOM 608 O O . PRO A 1 73 ? 6.440 -1.544 -3.722 1.00 98.00 73 PRO A O 1
ATOM 611 N N . TYR A 1 74 ? 8.504 -2.091 -3.042 1.00 97.94 74 TYR A N 1
ATOM 612 C CA . TYR A 1 74 ? 8.887 -0.732 -2.646 1.00 97.94 74 TYR A CA 1
ATOM 613 C C . TYR A 1 74 ? 10.407 -0.596 -2.496 1.00 97.94 74 TYR A C 1
ATOM 615 O O . TYR A 1 74 ? 11.132 -1.589 -2.510 1.00 97.94 74 TYR A O 1
ATOM 623 N N . TYR A 1 75 ? 10.888 0.630 -2.296 1.00 98.31 75 TYR A N 1
ATOM 624 C CA . TYR A 1 75 ? 12.280 0.920 -1.939 1.00 98.31 75 TYR A CA 1
ATOM 625 C C . TYR A 1 75 ? 12.369 1.344 -0.473 1.00 98.31 75 TYR A C 1
ATOM 627 O O . TYR A 1 75 ? 11.644 2.244 -0.046 1.00 98.31 75 TYR A O 1
ATOM 635 N N . GLN A 1 76 ? 13.250 0.722 0.319 1.00 97.12 76 GLN A N 1
ATOM 636 C CA . GLN A 1 76 ? 13.452 1.144 1.716 1.00 97.12 76 GLN A CA 1
ATOM 637 C C . GLN A 1 76 ? 14.057 2.549 1.803 1.00 97.12 76 GLN A C 1
ATOM 639 O O . GLN A 1 76 ? 13.783 3.283 2.753 1.00 97.12 76 GLN A O 1
ATOM 644 N N . ASN A 1 77 ? 14.855 2.919 0.803 1.00 97.31 77 ASN A N 1
ATOM 645 C CA . ASN A 1 77 ? 15.439 4.233 0.634 1.00 97.31 77 ASN A CA 1
ATOM 646 C C . ASN A 1 77 ? 15.178 4.723 -0.799 1.00 97.31 77 ASN A C 1
ATOM 648 O O . ASN A 1 77 ? 15.710 4.179 -1.762 1.00 97.31 77 ASN A O 1
ATOM 652 N N . TYR A 1 78 ? 14.395 5.797 -0.929 1.00 97.06 78 TYR A N 1
ATOM 653 C CA . TYR A 1 78 ? 14.028 6.407 -2.213 1.00 97.06 78 TYR A CA 1
ATOM 654 C C . TYR A 1 78 ? 15.214 6.950 -3.033 1.00 97.06 78 TYR A C 1
ATOM 656 O O . TYR A 1 78 ? 15.024 7.351 -4.177 1.00 97.06 78 TYR A O 1
ATOM 664 N N . PHE A 1 79 ? 16.420 6.984 -2.463 1.00 96.62 79 PHE A N 1
ATOM 665 C CA . PHE A 1 79 ? 17.647 7.439 -3.123 1.00 96.62 79 PHE A CA 1
ATOM 666 C C . PHE A 1 79 ? 18.638 6.304 -3.411 1.00 96.62 79 PHE A C 1
ATOM 668 O O . PHE A 1 79 ? 19.729 6.565 -3.910 1.00 96.62 79 PHE A O 1
ATOM 675 N N . ASP A 1 80 ? 18.282 5.060 -3.085 1.00 97.88 80 ASP A N 1
ATOM 676 C CA . ASP A 1 80 ? 19.136 3.890 -3.272 1.00 97.88 80 ASP A CA 1
ATOM 677 C C . ASP A 1 80 ? 18.357 2.761 -3.970 1.00 97.88 80 ASP A C 1
ATOM 679 O O . ASP A 1 80 ? 17.607 2.027 -3.313 1.00 97.88 80 ASP A O 1
ATOM 683 N N . PRO A 1 81 ? 18.545 2.581 -5.290 1.00 97.25 81 PRO A N 1
ATOM 684 C CA . PRO A 1 81 ? 17.944 1.489 -6.053 1.00 97.25 81 PRO A CA 1
ATOM 685 C C . PRO A 1 81 ? 18.243 0.087 -5.512 1.00 97.25 81 PRO A C 1
ATOM 687 O O . PRO A 1 81 ? 17.444 -0.831 -5.696 1.00 97.25 81 PRO A O 1
ATOM 690 N N . SER A 1 82 ? 19.367 -0.102 -4.810 1.00 98.06 82 SER A N 1
ATOM 691 C CA . SER A 1 82 ? 19.715 -1.402 -4.224 1.00 98.06 82 SER A CA 1
ATOM 692 C C . SER A 1 82 ? 18.843 -1.766 -3.018 1.00 98.06 82 SER A C 1
ATOM 694 O O . SER A 1 82 ? 18.771 -2.932 -2.634 1.00 98.06 82 SER A O 1
ATOM 696 N N . SER A 1 83 ? 18.103 -0.796 -2.472 1.00 98.12 83 SER A N 1
ATOM 697 C CA . SER A 1 83 ? 17.175 -0.977 -1.352 1.00 98.12 83 SER A CA 1
ATOM 698 C C . SER A 1 83 ? 15.804 -1.552 -1.752 1.00 98.12 83 SER A C 1
ATOM 700 O O . SER A 1 83 ? 14.852 -1.510 -0.963 1.00 98.12 83 SER A O 1
ATOM 702 N N . ALA A 1 84 ? 15.687 -2.065 -2.982 1.00 98.19 84 ALA A N 1
ATOM 703 C CA . ALA A 1 84 ? 14.470 -2.655 -3.520 1.00 98.19 84 ALA A CA 1
ATOM 704 C C . ALA A 1 84 ? 14.002 -3.865 -2.695 1.00 98.19 84 ALA A C 1
ATOM 706 O O . ALA A 1 84 ? 14.748 -4.807 -2.424 1.00 98.19 84 ALA A O 1
ATOM 707 N N . VAL A 1 85 ? 12.718 -3.874 -2.359 1.00 98.19 85 VAL A N 1
ATOM 708 C CA . VAL A 1 85 ? 12.015 -4.974 -1.698 1.00 98.19 85 VAL A CA 1
ATOM 709 C C . VAL A 1 85 ? 10.947 -5.495 -2.650 1.00 98.19 85 VAL A C 1
ATOM 711 O O . VAL A 1 85 ? 10.255 -4.714 -3.300 1.00 98.19 85 VAL A O 1
ATOM 714 N N . ASN A 1 86 ? 10.827 -6.822 -2.759 1.00 97.69 86 ASN A N 1
ATOM 715 C CA . ASN A 1 86 ? 9.888 -7.506 -3.662 1.00 97.69 86 ASN A CA 1
ATOM 716 C C . ASN A 1 86 ? 9.968 -7.029 -5.129 1.00 97.69 86 ASN A C 1
ATOM 718 O O . ASN A 1 86 ? 8.961 -7.000 -5.827 1.00 97.69 86 ASN A O 1
ATOM 722 N N . GLY A 1 87 ? 11.161 -6.644 -5.591 1.00 97.00 87 GLY A N 1
ATOM 723 C CA . GLY A 1 87 ? 11.390 -6.148 -6.953 1.00 97.00 87 GLY A CA 1
ATOM 724 C C . GLY A 1 87 ? 11.307 -4.627 -7.113 1.00 97.00 87 GLY A C 1
ATOM 725 O O . GLY A 1 87 ? 11.653 -4.130 -8.178 1.00 97.00 87 GLY A O 1
ATOM 726 N N . GLY A 1 88 ? 10.909 -3.879 -6.077 1.00 98.25 88 GLY A N 1
ATOM 727 C CA . GLY A 1 88 ? 10.924 -2.409 -6.058 1.00 98.25 88 GLY A CA 1
ATOM 728 C C . GLY A 1 88 ? 9.791 -1.750 -6.850 1.00 98.25 88 GLY A C 1
ATOM 729 O O . GLY A 1 88 ? 9.120 -0.874 -6.319 1.00 98.25 88 GLY A O 1
ATOM 730 N N . ILE A 1 89 ? 9.527 -2.208 -8.073 1.00 98.50 89 ILE A N 1
ATOM 731 C CA . ILE A 1 89 ? 8.487 -1.696 -8.980 1.00 98.50 89 ILE A CA 1
ATOM 732 C C . ILE A 1 89 ? 7.382 -2.745 -9.226 1.00 98.50 89 ILE A C 1
ATOM 734 O O . ILE A 1 89 ? 7.665 -3.947 -9.197 1.00 98.50 89 ILE A O 1
ATOM 738 N N . PRO A 1 90 ? 6.128 -2.329 -9.483 1.00 98.12 90 PRO A N 1
ATOM 739 C CA . PRO A 1 90 ? 4.981 -3.230 -9.630 1.00 98.12 90 PRO A CA 1
ATOM 740 C C . PRO A 1 90 ? 5.129 -4.251 -10.764 1.00 98.12 90 PRO A C 1
ATOM 742 O O . PRO A 1 90 ? 4.813 -5.422 -10.570 1.00 98.12 90 PRO A O 1
ATOM 745 N N . GLN A 1 91 ? 5.703 -3.876 -11.908 1.00 97.88 91 GLN A N 1
ATOM 746 C CA . GLN A 1 91 ? 5.912 -4.788 -13.042 1.00 97.88 91 GLN A CA 1
ATOM 747 C C . GLN A 1 91 ? 6.961 -5.888 -12.787 1.00 97.88 91 GLN A C 1
ATOM 749 O O . GLN A 1 91 ? 7.086 -6.810 -13.590 1.00 97.88 91 GLN A O 1
ATOM 754 N N . LEU A 1 92 ? 7.704 -5.815 -11.675 1.00 97.94 92 LEU A N 1
ATOM 755 C CA . LEU A 1 92 ? 8.608 -6.873 -11.209 1.00 97.94 92 LEU A CA 1
ATOM 756 C C . LEU A 1 92 ? 8.019 -7.718 -10.069 1.00 97.94 92 LEU A C 1
ATOM 758 O O . LEU A 1 92 ? 8.670 -8.659 -9.606 1.00 97.94 92 LEU A O 1
ATOM 762 N N . ALA A 1 93 ? 6.805 -7.413 -9.607 1.00 96.56 93 ALA A N 1
ATOM 763 C CA . ALA A 1 93 ? 6.185 -8.136 -8.510 1.00 96.56 93 ALA A CA 1
ATOM 764 C C . ALA A 1 93 ? 5.734 -9.542 -8.936 1.00 96.56 93 ALA A C 1
ATOM 766 O O . ALA A 1 93 ? 5.121 -9.749 -9.983 1.00 96.56 93 ALA A O 1
ATOM 767 N N . ASN A 1 94 ? 5.961 -10.530 -8.067 1.00 97.50 94 ASN A N 1
ATOM 768 C CA . ASN A 1 94 ? 5.349 -11.847 -8.219 1.00 97.50 94 ASN A CA 1
ATOM 769 C C . ASN A 1 94 ? 3.922 -11.815 -7.651 1.00 97.50 94 ASN A C 1
ATOM 771 O O . ASN A 1 94 ? 3.717 -12.024 -6.452 1.00 97.50 94 ASN A O 1
ATOM 775 N N . ILE A 1 95 ? 2.940 -11.557 -8.519 1.00 96.44 95 ILE A N 1
ATOM 776 C CA . ILE A 1 95 ? 1.540 -11.386 -8.111 1.00 96.44 95 ILE A CA 1
ATOM 777 C C . ILE A 1 95 ? 0.957 -12.634 -7.436 1.00 96.44 95 ILE A C 1
ATOM 779 O O . ILE A 1 95 ? 0.246 -12.523 -6.440 1.00 96.44 95 ILE A O 1
ATOM 783 N N . SER A 1 96 ? 1.305 -13.840 -7.895 1.00 98.12 96 SER A N 1
ATOM 784 C CA . SER A 1 96 ? 0.817 -15.080 -7.280 1.00 98.12 96 SER A CA 1
ATOM 785 C C . SER A 1 96 ? 1.331 -15.238 -5.848 1.00 98.12 96 SER A C 1
ATOM 787 O O . SER A 1 96 ? 0.559 -15.559 -4.944 1.00 98.12 96 SER A O 1
ATOM 789 N N . ALA A 1 97 ? 2.617 -14.964 -5.613 1.00 98.25 97 ALA A N 1
ATOM 790 C CA . ALA A 1 97 ? 3.193 -14.995 -4.271 1.00 98.25 97 ALA A CA 1
ATOM 791 C C . ALA A 1 97 ? 2.611 -13.888 -3.375 1.00 98.25 97 ALA A C 1
ATOM 793 O O . ALA A 1 97 ? 2.310 -14.140 -2.205 1.00 98.25 97 ALA A O 1
ATOM 794 N N . HIS A 1 98 ? 2.403 -12.688 -3.927 1.00 97.69 98 HIS A N 1
ATOM 795 C CA . HIS A 1 98 ? 1.752 -11.579 -3.235 1.00 97.69 98 HIS A CA 1
ATOM 796 C C . HIS A 1 98 ? 0.348 -11.969 -2.757 1.00 97.69 98 HIS A C 1
ATOM 798 O O . HIS A 1 98 ? 0.071 -11.868 -1.564 1.00 97.69 98 HIS A O 1
ATOM 804 N N . LEU A 1 99 ? -0.504 -12.488 -3.647 1.00 97.88 99 LEU A N 1
ATOM 805 C CA . LEU A 1 99 ? -1.877 -12.889 -3.324 1.00 97.88 99 LEU A CA 1
ATOM 806 C C . LEU A 1 99 ? -1.932 -14.040 -2.310 1.00 97.88 99 LEU A C 1
ATOM 808 O O . LEU A 1 99 ? -2.783 -14.037 -1.418 1.00 97.88 99 LEU A O 1
ATOM 812 N N . SER A 1 100 ? -1.012 -15.007 -2.395 1.00 98.50 100 SER A N 1
ATOM 813 C CA . SER A 1 100 ? -0.894 -16.059 -1.377 1.00 98.50 100 SER A CA 1
ATOM 814 C C . SER A 1 100 ? -0.534 -15.487 -0.006 1.00 98.50 100 SER A C 1
ATOM 816 O O . SER A 1 100 ? -1.136 -15.878 0.995 1.00 98.50 100 SER A O 1
ATOM 818 N N . LYS A 1 101 ? 0.402 -14.530 0.058 1.00 98.12 101 LYS A N 1
ATOM 819 C CA . LYS A 1 101 ? 0.739 -13.855 1.316 1.00 98.12 101 LYS A CA 1
ATOM 820 C C . LYS A 1 101 ? -0.425 -13.006 1.836 1.00 98.12 101 LYS A C 1
ATOM 822 O O . LYS A 1 101 ? -0.732 -13.112 3.016 1.00 98.12 101 LYS A O 1
ATOM 827 N N . VAL A 1 102 ? -1.100 -12.240 0.975 1.00 97.88 102 VAL A N 1
ATOM 828 C CA . VAL A 1 102 ? -2.288 -11.447 1.334 1.00 97.88 102 VAL A CA 1
ATOM 829 C C . VAL A 1 102 ? -3.358 -12.331 1.966 1.00 97.88 102 VAL A C 1
ATOM 831 O O . VAL A 1 102 ? -3.830 -12.017 3.053 1.00 97.88 102 VAL A O 1
ATOM 834 N N . ARG A 1 103 ? -3.690 -13.477 1.355 1.00 97.62 103 ARG A N 1
ATOM 835 C CA . ARG A 1 103 ? -4.670 -14.416 1.924 1.00 97.62 103 ARG A CA 1
ATOM 836 C C . ARG A 1 103 ? -4.280 -14.850 3.340 1.00 97.62 103 ARG A C 1
ATOM 838 O O . ARG A 1 103 ? -5.110 -14.791 4.243 1.00 97.62 103 ARG A O 1
ATOM 845 N N . ASN A 1 104 ? -3.021 -15.234 3.544 1.00 97.94 104 ASN A N 1
ATOM 846 C CA . ASN A 1 104 ? -2.529 -15.642 4.860 1.00 97.94 104 ASN A CA 1
ATOM 847 C C . ASN A 1 104 ? -2.561 -14.485 5.873 1.00 97.94 104 ASN A C 1
ATOM 849 O O . ASN A 1 104 ? -3.006 -14.670 7.006 1.00 97.94 104 ASN A O 1
ATOM 853 N N . ASP A 1 105 ? -2.130 -13.288 5.473 1.00 97.69 105 ASP A N 1
ATOM 854 C CA . ASP A 1 105 ? -2.117 -12.109 6.339 1.00 97.69 105 ASP A CA 1
ATOM 855 C C . ASP A 1 105 ? -3.541 -11.703 6.756 1.00 97.69 105 ASP A C 1
ATOM 857 O O . ASP A 1 105 ? -3.761 -11.447 7.941 1.00 97.69 105 ASP A O 1
ATOM 861 N N . ILE A 1 106 ? -4.515 -11.732 5.832 1.00 96.81 106 ILE A N 1
ATOM 862 C CA . ILE A 1 106 ? -5.938 -11.497 6.137 1.00 96.81 106 ILE A CA 1
ATOM 863 C C . ILE A 1 106 ? -6.414 -12.503 7.182 1.00 96.81 106 ILE A C 1
ATOM 865 O O . ILE A 1 106 ? -6.886 -12.088 8.231 1.00 96.81 106 ILE A O 1
ATOM 869 N N . THR A 1 107 ? -6.229 -13.810 6.958 1.00 96.12 107 THR A N 1
ATOM 870 C CA . THR A 1 107 ? -6.711 -14.835 7.910 1.00 96.12 107 THR A CA 1
ATOM 871 C C . THR A 1 107 ? -6.087 -14.717 9.300 1.00 96.12 107 THR A C 1
ATOM 873 O O . THR A 1 107 ? -6.696 -15.103 10.294 1.00 96.12 107 THR A O 1
ATOM 876 N N . LYS A 1 108 ? -4.870 -14.168 9.386 1.00 95.88 108 LYS A N 1
ATOM 877 C CA . LYS A 1 108 ? -4.168 -13.956 10.651 1.00 95.88 108 LYS A CA 1
ATOM 878 C C . LYS A 1 108 ? -4.667 -12.719 11.394 1.00 95.88 108 LYS A C 1
ATOM 880 O O . LYS A 1 108 ? -4.748 -12.745 12.620 1.00 95.88 108 LYS A O 1
ATOM 885 N N . VAL A 1 109 ? -4.915 -11.625 10.677 1.00 95.38 109 VAL A N 1
ATOM 886 C CA . VAL A 1 109 ? -5.283 -10.331 11.272 1.00 95.38 109 VAL A CA 1
ATOM 887 C C . VAL A 1 109 ? -6.796 -10.207 11.473 1.00 95.38 109 VAL A C 1
ATOM 889 O O . VAL A 1 109 ? -7.228 -9.639 12.471 1.00 95.38 109 VAL A O 1
ATOM 892 N N . ILE A 1 110 ? -7.584 -10.781 10.565 1.00 96.62 110 ILE A N 1
ATOM 893 C CA . ILE A 1 110 ? -9.049 -10.797 10.550 1.00 96.62 110 ILE A CA 1
ATOM 894 C C . ILE A 1 110 ? -9.504 -12.268 10.604 1.00 96.62 110 ILE A C 1
ATOM 896 O O . ILE A 1 110 ? -9.860 -12.856 9.582 1.00 96.62 110 ILE A O 1
ATOM 900 N N . PRO A 1 111 ? -9.447 -12.917 11.783 1.00 95.75 111 PRO A N 1
ATOM 901 C CA . PRO A 1 111 ? -9.789 -14.335 11.909 1.00 95.75 111 PRO A CA 1
ATOM 902 C C . PRO A 1 111 ? -11.299 -14.604 11.810 1.00 95.75 111 PRO A C 1
ATOM 904 O O . PRO A 1 111 ? -11.701 -15.737 11.551 1.00 95.75 111 PRO A O 1
ATOM 907 N N . ASN A 1 112 ? -12.142 -13.590 12.034 1.00 96.00 112 ASN A N 1
ATOM 908 C CA . ASN A 1 112 ? -13.587 -13.713 11.874 1.00 96.00 112 ASN A CA 1
ATOM 909 C C . ASN A 1 112 ? -13.944 -13.737 10.379 1.00 96.00 112 ASN A C 1
ATOM 911 O O . ASN A 1 112 ? -13.833 -12.717 9.704 1.00 96.00 112 ASN A O 1
ATOM 915 N N . SER A 1 113 ? -14.421 -14.878 9.872 1.00 95.00 113 SER A N 1
ATOM 916 C CA . SER A 1 113 ? -14.858 -15.014 8.473 1.00 95.00 113 SER A CA 1
ATOM 917 C C . SER A 1 113 ? -16.089 -14.173 8.130 1.00 95.00 113 SER A C 1
ATOM 919 O O . SER A 1 113 ? -16.348 -13.937 6.956 1.00 95.00 113 SER A O 1
ATOM 921 N N . ASN A 1 114 ? -16.838 -13.736 9.145 1.00 96.50 114 ASN A N 1
ATOM 922 C CA . ASN A 1 114 ? -18.021 -12.891 9.019 1.00 96.50 114 ASN A CA 1
ATOM 923 C C . ASN A 1 114 ? -17.70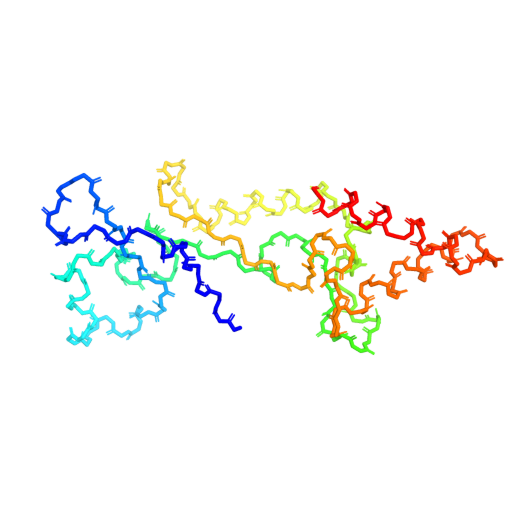9 -11.434 9.399 1.00 96.50 114 ASN A C 1
ATOM 925 O O . ASN A 1 114 ? -18.582 -10.744 9.911 1.00 96.50 114 ASN A O 1
ATOM 929 N N . PHE A 1 115 ? -16.454 -10.995 9.255 1.00 96.94 115 PHE A N 1
ATOM 930 C CA . PHE A 1 115 ? -16.075 -9.608 9.509 1.00 96.94 115 PHE A CA 1
ATOM 931 C C . PHE A 1 115 ? -16.836 -8.664 8.569 1.00 96.94 115 PHE A C 1
ATOM 933 O O . PHE A 1 115 ? -16.759 -8.803 7.350 1.00 96.94 115 PHE A O 1
ATOM 940 N N . ASP A 1 116 ? -17.550 -7.715 9.160 1.00 96.50 116 ASP A N 1
ATOM 941 C CA . ASP A 1 116 ? -18.396 -6.712 8.509 1.00 96.50 116 ASP A CA 1
ATOM 942 C C . ASP A 1 116 ? -17.922 -5.270 8.774 1.00 96.50 116 ASP A C 1
ATOM 944 O O . ASP A 1 116 ? -18.542 -4.318 8.306 1.00 96.50 116 ASP A O 1
ATOM 948 N N . GLY A 1 117 ? -16.800 -5.109 9.483 1.00 96.00 117 GLY A N 1
ATOM 949 C CA . GLY A 1 117 ? -16.147 -3.824 9.706 1.00 96.00 117 GLY A CA 1
ATOM 950 C C . GLY A 1 117 ? -15.324 -3.327 8.510 1.00 96.00 117 GLY A C 1
ATOM 951 O O . GLY A 1 117 ? -15.258 -3.934 7.438 1.00 96.00 117 GLY A O 1
ATOM 952 N N . LEU A 1 118 ? -14.625 -2.209 8.709 1.00 97.31 118 LEU A N 1
ATOM 953 C CA . LEU A 1 118 ? -13.790 -1.580 7.689 1.00 97.31 118 LEU A CA 1
ATOM 954 C C . LEU A 1 118 ? -12.371 -2.174 7.673 1.00 97.31 118 LEU A C 1
ATOM 956 O O . LEU A 1 118 ? -11.621 -2.055 8.641 1.00 97.31 118 LEU A O 1
ATOM 960 N N . ALA A 1 119 ? -11.958 -2.754 6.546 1.00 96.75 119 ALA A N 1
ATOM 961 C CA . ALA A 1 119 ? -10.568 -3.145 6.308 1.00 96.75 119 ALA A CA 1
ATOM 962 C C . ALA A 1 119 ? -9.873 -2.112 5.408 1.00 96.75 119 ALA A C 1
ATOM 964 O O . ALA A 1 119 ? -10.234 -1.951 4.243 1.00 96.75 119 ALA A O 1
ATOM 965 N N . VAL A 1 120 ? -8.863 -1.419 5.937 1.00 97.31 120 VAL A N 1
ATOM 966 C CA . VAL A 1 120 ? -8.132 -0.357 5.231 1.00 97.31 120 VAL A CA 1
ATOM 967 C C . VAL A 1 120 ? -6.766 -0.873 4.798 1.00 97.31 120 VAL A C 1
ATOM 969 O O . VAL A 1 120 ? -5.928 -1.186 5.641 1.00 97.31 120 VAL A O 1
ATOM 972 N N . ILE A 1 121 ? -6.520 -0.946 3.490 1.00 96.88 121 ILE A N 1
ATOM 973 C CA . ILE A 1 121 ? -5.188 -1.234 2.941 1.00 96.88 121 ILE A CA 1
ATOM 974 C C . ILE A 1 121 ? -4.428 0.082 2.818 1.00 96.88 121 ILE A C 1
ATOM 976 O O . ILE A 1 121 ? -4.855 0.979 2.096 1.00 96.88 121 ILE A O 1
ATOM 980 N N . ASP A 1 122 ? -3.300 0.179 3.514 1.00 96.00 122 ASP A N 1
ATOM 981 C CA . ASP A 1 122 ? -2.487 1.392 3.560 1.00 96.00 122 ASP A CA 1
ATOM 982 C C . ASP A 1 122 ? -1.183 1.175 2.785 1.00 96.00 122 ASP A C 1
ATOM 984 O O . ASP A 1 122 ? -0.173 0.732 3.342 1.00 96.00 122 ASP A O 1
ATOM 988 N N . TYR A 1 123 ? -1.272 1.362 1.462 1.00 96.19 123 TYR A N 1
ATOM 989 C CA . TYR A 1 123 ? -0.175 1.256 0.496 1.00 96.19 123 TYR A CA 1
ATOM 990 C C . TYR A 1 123 ? 0.202 2.651 0.000 1.00 96.19 123 TYR A C 1
ATOM 992 O O . TYR A 1 123 ? -0.468 3.221 -0.859 1.00 96.19 123 TYR A O 1
ATOM 1000 N N . GLU A 1 124 ? 1.302 3.195 0.516 1.00 96.56 124 GLU A N 1
ATOM 1001 C CA . GLU A 1 124 ? 1.687 4.584 0.257 1.00 96.56 124 GLU A CA 1
ATOM 1002 C C . GLU A 1 124 ? 2.961 4.727 -0.579 1.00 96.56 124 GLU A C 1
ATOM 1004 O O . GLU A 1 124 ? 3.321 5.849 -0.950 1.00 96.56 124 GLU A O 1
ATOM 1009 N N . ASN A 1 125 ? 3.706 3.650 -0.861 1.00 97.06 125 ASN A N 1
ATOM 1010 C CA . ASN A 1 125 ? 5.062 3.797 -1.401 1.00 97.06 125 ASN A CA 1
ATOM 1011 C C . ASN A 1 125 ? 5.077 4.284 -2.855 1.00 97.06 125 ASN A C 1
ATOM 1013 O O . ASN A 1 125 ? 5.900 5.144 -3.175 1.00 97.06 125 ASN A O 1
ATOM 1017 N N . TRP A 1 126 ? 4.127 3.867 -3.686 1.00 97.44 126 TRP A N 1
ATOM 1018 C CA . TRP A 1 126 ? 3.920 4.376 -5.046 1.00 97.44 126 TRP A CA 1
ATOM 1019 C C . TRP A 1 126 ? 2.438 4.592 -5.342 1.00 97.44 126 TRP A C 1
ATOM 1021 O O . TRP A 1 126 ? 1.568 4.042 -4.673 1.00 97.44 126 TRP A O 1
ATOM 1031 N N . ARG A 1 127 ? 2.156 5.434 -6.338 1.00 97.25 127 ARG A N 1
ATOM 1032 C CA . ARG A 1 127 ? 0.801 5.699 -6.839 1.00 97.25 127 ARG A CA 1
ATOM 1033 C C . ARG A 1 127 ? 0.576 4.908 -8.126 1.00 97.25 127 ARG A C 1
ATOM 1035 O O . ARG A 1 127 ? 1.531 4.765 -8.885 1.00 97.25 127 ARG A O 1
ATOM 1042 N N . PRO A 1 128 ? -0.643 4.419 -8.400 1.00 96.50 128 PRO A N 1
ATOM 1043 C CA . PRO A 1 128 ? -0.866 3.503 -9.515 1.00 96.50 128 PRO A CA 1
ATOM 1044 C C . PRO A 1 128 ? -0.722 4.160 -10.891 1.00 96.50 128 PRO A C 1
ATOM 1046 O O . PRO A 1 128 ? -0.455 3.482 -11.876 1.00 96.50 128 PRO A O 1
ATOM 1049 N N . LEU A 1 129 ? -0.855 5.487 -10.960 1.00 97.50 129 LEU A N 1
ATOM 1050 C CA . LEU A 1 129 ? -0.619 6.248 -12.179 1.00 97.50 129 LEU A CA 1
ATOM 1051 C C . LEU A 1 129 ? 0.811 6.786 -12.201 1.00 97.50 129 LEU A C 1
ATOM 1053 O O . LEU A 1 129 ? 1.214 7.541 -11.312 1.00 97.50 129 LEU A O 1
ATOM 1057 N N . TRP A 1 130 ? 1.546 6.445 -13.257 1.00 97.94 130 TRP A N 1
ATOM 1058 C CA . TRP A 1 130 ? 2.910 6.884 -13.548 1.00 97.94 130 TRP A CA 1
ATOM 1059 C C . TRP A 1 130 ? 3.149 8.361 -13.232 1.00 97.94 130 TRP A C 1
ATOM 1061 O O . TRP A 1 130 ? 4.026 8.682 -12.429 1.00 97.94 130 TRP A O 1
ATOM 1071 N N . GLU A 1 131 ? 2.321 9.246 -13.792 1.00 97.50 131 GLU A N 1
ATOM 1072 C CA . GLU A 1 131 ? 2.447 10.708 -13.679 1.00 97.50 131 GLU A CA 1
ATOM 1073 C C . GLU A 1 131 ? 2.346 11.220 -12.238 1.00 97.50 131 GLU A C 1
ATOM 1075 O O . GLU A 1 131 ? 2.845 12.290 -11.891 1.00 97.50 131 GLU A O 1
ATOM 1080 N N . GLN A 1 132 ? 1.723 10.440 -11.355 1.00 97.88 132 GLN A N 1
ATOM 1081 C CA . GLN A 1 132 ? 1.569 10.812 -9.958 1.00 97.88 132 GLN A CA 1
ATOM 1082 C C . GLN A 1 132 ? 2.801 10.440 -9.118 1.00 97.88 132 GLN A C 1
ATOM 1084 O O . GLN A 1 132 ? 2.881 10.832 -7.955 1.00 97.88 132 GLN A O 1
ATOM 1089 N N . ASN A 1 133 ? 3.797 9.730 -9.653 1.00 98.00 133 ASN A N 1
ATOM 1090 C CA . ASN A 1 133 ? 5.004 9.334 -8.916 1.00 98.00 133 ASN A CA 1
ATOM 1091 C C . ASN A 1 133 ? 6.104 10.409 -8.944 1.00 98.00 133 ASN A C 1
ATOM 1093 O O . ASN A 1 133 ? 7.246 10.173 -9.322 1.00 98.00 133 ASN A O 1
ATOM 1097 N N . TYR A 1 134 ? 5.764 11.611 -8.485 1.00 96.12 134 TYR A N 1
ATOM 1098 C CA . TYR A 1 134 ? 6.673 12.755 -8.395 1.00 96.12 134 TYR A CA 1
ATOM 1099 C C . TYR A 1 134 ? 7.411 12.848 -7.035 1.00 96.12 134 TYR A C 1
ATOM 1101 O O . TYR A 1 134 ? 7.168 12.077 -6.103 1.00 96.12 134 TYR A O 1
ATOM 1109 N N . HIS A 1 135 ? 8.331 13.815 -6.908 1.00 96.38 135 HIS A N 1
ATOM 1110 C CA . HIS A 1 135 ? 9.235 14.000 -5.755 1.00 96.38 135 HIS A CA 1
ATOM 1111 C C . HIS A 1 135 ? 10.031 12.730 -5.405 1.00 96.38 135 HIS A C 1
ATOM 1113 O O . HIS A 1 135 ? 10.690 12.164 -6.272 1.00 96.38 135 HIS A O 1
ATOM 1119 N N . THR A 1 136 ? 9.984 12.275 -4.151 1.00 96.56 136 THR A N 1
ATOM 1120 C CA . THR A 1 136 ? 10.699 11.079 -3.680 1.00 96.56 136 THR A CA 1
ATOM 1121 C C . THR A 1 136 ? 10.238 9.801 -4.381 1.00 96.56 136 THR A C 1
ATOM 1123 O O . THR A 1 136 ? 10.984 8.833 -4.434 1.00 96.56 136 THR A O 1
ATOM 1126 N N . LYS A 1 137 ? 9.047 9.800 -4.992 1.00 97.88 137 LYS A N 1
ATOM 1127 C CA . LYS A 1 137 ? 8.526 8.662 -5.760 1.00 97.88 137 LYS A CA 1
ATOM 1128 C C . LYS A 1 137 ? 9.068 8.596 -7.192 1.00 97.88 137 LYS A C 1
ATOM 1130 O O . LYS A 1 137 ? 8.795 7.628 -7.891 1.00 97.88 137 LYS A O 1
ATOM 1135 N N . ARG A 1 138 ? 9.903 9.551 -7.624 1.00 98.00 138 ARG A 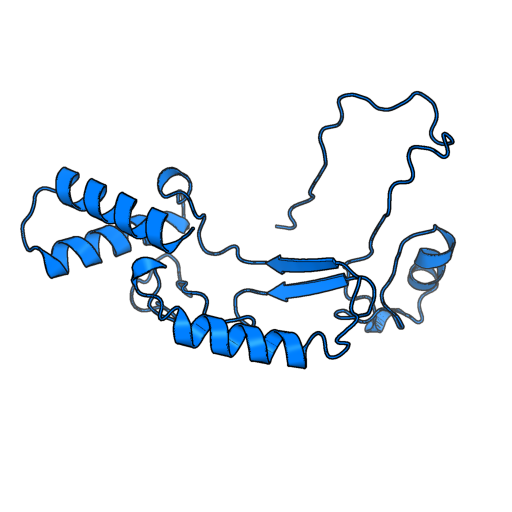N 1
ATOM 1136 C CA . ARG A 1 138 ? 10.540 9.496 -8.953 1.00 98.00 138 ARG A CA 1
ATOM 1137 C C . ARG A 1 138 ? 11.420 8.266 -9.152 1.00 98.00 138 ARG A C 1
ATOM 1139 O O . ARG A 1 138 ? 11.614 7.867 -10.294 1.00 98.00 138 ARG A O 1
ATOM 1146 N N . ILE A 1 139 ? 11.890 7.634 -8.072 1.00 98.56 139 ILE A N 1
ATOM 1147 C CA . ILE A 1 139 ? 12.618 6.364 -8.166 1.00 98.56 139 ILE A CA 1
ATOM 1148 C C . ILE A 1 139 ? 11.812 5.284 -8.899 1.00 98.56 139 ILE A C 1
ATOM 1150 O O . ILE A 1 139 ? 12.378 4.538 -9.685 1.00 98.56 139 ILE A O 1
ATOM 1154 N N . TYR A 1 140 ? 10.483 5.233 -8.746 1.00 98.69 140 TYR A N 1
ATOM 1155 C CA . TYR A 1 140 ? 9.668 4.253 -9.475 1.00 98.69 140 TYR A CA 1
ATOM 1156 C C . TYR A 1 140 ? 9.686 4.505 -10.980 1.00 98.69 140 TYR A C 1
ATOM 1158 O O . TYR A 1 140 ? 9.709 3.552 -11.755 1.00 98.69 140 TYR A O 1
ATOM 1166 N N . GLN A 1 141 ? 9.731 5.773 -11.393 1.00 98.50 141 GLN A N 1
ATOM 1167 C CA . GLN A 1 141 ? 9.853 6.140 -12.799 1.00 98.50 141 GLN A CA 1
ATOM 1168 C C . GLN A 1 141 ? 11.248 5.788 -13.333 1.00 98.50 141 GLN A C 1
ATOM 1170 O O . GLN A 1 141 ? 11.369 5.078 -14.332 1.00 98.50 141 GLN A O 1
ATOM 1175 N N . SER A 1 142 ? 12.311 6.207 -12.634 1.00 98.12 142 SER A N 1
ATOM 1176 C CA . SER A 1 142 ? 13.690 5.959 -13.071 1.00 98.12 142 SER A CA 1
ATOM 1177 C C . SER A 1 142 ? 14.027 4.471 -13.129 1.00 98.12 142 SER A C 1
ATOM 1179 O O . SER A 1 142 ? 14.632 4.020 -14.097 1.00 98.12 142 SER A O 1
ATOM 1181 N N . GLU A 1 143 ? 13.591 3.694 -12.139 1.00 98.56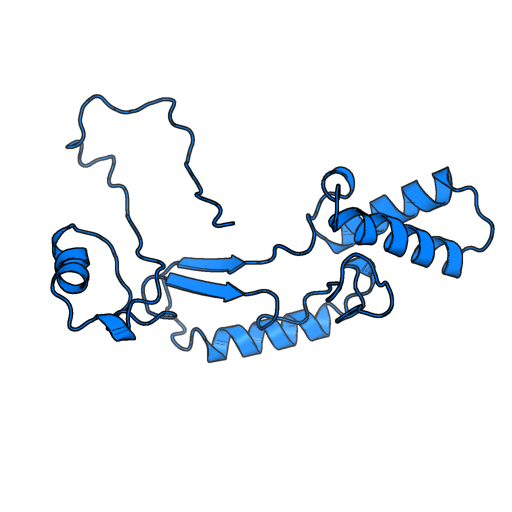 143 GLU A N 1
ATOM 1182 C CA . GLU A 1 143 ? 13.872 2.260 -12.069 1.00 98.56 143 GLU A CA 1
ATOM 1183 C C . GLU A 1 143 ? 13.028 1.457 -13.060 1.00 98.56 143 GLU A C 1
ATOM 1185 O O . GLU A 1 143 ? 13.523 0.499 -13.656 1.00 98.56 143 GLU A O 1
ATOM 1190 N N . SER A 1 144 ? 11.796 1.891 -13.343 1.00 98.56 144 SER A N 1
ATOM 1191 C CA . SER A 1 144 ? 11.006 1.327 -14.443 1.00 98.56 144 SER A CA 1
ATOM 1192 C C . SER A 1 144 ? 11.686 1.554 -15.794 1.00 98.56 144 SER A C 1
ATOM 1194 O O . SER A 1 144 ? 11.806 0.621 -16.588 1.00 98.56 144 SER A O 1
ATOM 1196 N N . MET A 1 145 ? 12.199 2.764 -16.049 1.00 97.94 145 MET A N 1
ATOM 1197 C CA . MET A 1 145 ? 12.957 3.055 -17.272 1.00 97.94 145 MET A CA 1
ATOM 1198 C C . MET A 1 145 ? 14.264 2.263 -17.339 1.00 97.94 145 MET A C 1
ATOM 1200 O O . MET A 1 145 ? 14.588 1.711 -18.390 1.00 97.94 145 MET A O 1
ATOM 1204 N N . ALA A 1 146 ? 15.005 2.166 -16.232 1.00 97.31 146 ALA A N 1
ATOM 1205 C CA . ALA A 1 146 ? 16.231 1.376 -16.157 1.00 97.31 146 ALA A CA 1
ATOM 1206 C C . ALA A 1 146 ? 15.959 -0.107 -16.455 1.00 97.31 146 ALA A C 1
ATOM 1208 O O . ALA A 1 146 ? 16.705 -0.739 -17.206 1.00 97.31 146 ALA A O 1
ATOM 1209 N N . TYR A 1 147 ? 14.852 -0.650 -15.940 1.00 97.81 147 TYR A N 1
ATOM 1210 C CA . TYR A 1 147 ? 14.417 -2.014 -16.226 1.00 97.81 147 TYR A CA 1
ATOM 1211 C C . TYR A 1 147 ? 14.088 -2.237 -17.710 1.00 97.81 147 TYR A C 1
ATOM 1213 O O . TYR A 1 147 ? 14.465 -3.265 -18.280 1.00 97.81 147 TYR A O 1
ATOM 1221 N N . VAL A 1 148 ? 13.422 -1.281 -18.363 1.00 98.19 148 VAL A N 1
ATOM 1222 C CA . VAL A 1 148 ? 13.175 -1.320 -19.814 1.00 98.19 148 VAL A CA 1
ATOM 1223 C C . VAL A 1 148 ? 14.493 -1.268 -20.587 1.00 98.19 148 VAL A C 1
ATOM 1225 O O . VAL A 1 148 ? 14.762 -2.160 -21.391 1.00 98.19 148 VAL A O 1
ATOM 1228 N N . LYS A 1 149 ? 15.358 -0.286 -20.316 1.00 96.88 149 LYS A N 1
ATOM 1229 C CA . LYS A 1 149 ? 16.651 -0.132 -21.006 1.00 96.88 149 LYS A CA 1
ATOM 1230 C C . LYS A 1 149 ? 17.536 -1.369 -20.858 1.00 96.88 149 LYS A C 1
ATOM 1232 O O . LYS A 1 149 ? 18.147 -1.813 -21.822 1.00 96.88 149 LYS A O 1
ATOM 1237 N N . LYS A 1 150 ? 17.532 -2.009 -19.685 1.00 96.12 150 LYS A N 1
ATOM 1238 C CA . LYS A 1 150 ? 18.248 -3.274 -19.469 1.00 96.12 150 LYS A CA 1
ATOM 1239 C C . LYS A 1 150 ? 17.752 -4.408 -20.376 1.00 96.12 150 LYS A C 1
ATOM 1241 O O . LYS A 1 150 ? 18.551 -5.256 -20.762 1.00 96.12 150 LYS A O 1
ATOM 1246 N N . ARG A 1 151 ? 16.453 -4.455 -20.693 1.00 96.44 151 ARG A N 1
ATOM 1247 C CA . ARG A 1 151 ? 15.863 -5.497 -21.553 1.00 96.44 151 ARG A CA 1
ATOM 1248 C C . ARG A 1 151 ? 16.018 -5.213 -23.042 1.00 96.44 151 ARG A C 1
ATOM 1250 O O . ARG A 1 151 ? 16.193 -6.157 -23.803 1.00 96.44 151 ARG A O 1
ATOM 1257 N N . TYR A 1 152 ? 15.934 -3.949 -23.448 1.00 93.88 152 TYR A N 1
ATOM 1258 C CA . TYR A 1 152 ? 15.878 -3.564 -24.861 1.00 93.88 152 TYR A CA 1
ATOM 1259 C C . TYR A 1 152 ? 17.173 -2.927 -25.398 1.00 93.88 152 TYR A C 1
ATOM 1261 O O . TYR A 1 152 ? 17.279 -2.721 -26.604 1.00 93.88 152 TYR A O 1
ATOM 1269 N N . GLY A 1 153 ? 18.168 -2.655 -24.548 1.00 88.12 153 GLY A N 1
ATOM 1270 C CA . GLY A 1 153 ? 19.437 -2.029 -24.936 1.00 88.12 153 GLY A CA 1
ATOM 1271 C C . GLY A 1 153 ? 19.327 -0.510 -25.118 1.00 88.12 153 GLY A C 1
ATOM 1272 O O . GLY A 1 153 ? 18.495 0.136 -24.478 1.00 88.12 153 GLY A O 1
ATOM 1273 N N . ASP A 1 154 ? 20.163 0.054 -25.997 1.00 81.44 154 ASP A N 1
ATOM 1274 C CA . ASP A 1 154 ? 20.254 1.496 -26.298 1.00 81.44 154 ASP A CA 1
ATOM 1275 C C . ASP A 1 154 ? 19.073 2.004 -27.151 1.00 81.44 154 ASP A C 1
ATOM 1277 O O . ASP A 1 154 ? 19.233 2.568 -28.235 1.00 81.44 154 ASP A O 1
ATOM 1281 N N . ILE A 1 155 ? 17.848 1.783 -26.675 1.00 94.62 155 ILE A N 1
ATOM 1282 C CA . ILE A 1 155 ? 16.658 2.415 -27.244 1.00 94.62 155 ILE A CA 1
ATOM 1283 C C . ILE A 1 155 ? 16.580 3.887 -26.829 1.00 94.62 155 ILE A C 1
ATOM 1285 O O . ILE A 1 155 ? 17.083 4.289 -25.780 1.00 94.62 155 ILE A O 1
ATOM 1289 N N . ASN A 1 156 ? 15.898 4.691 -27.645 1.00 95.38 156 ASN A N 1
ATOM 1290 C CA . ASN A 1 156 ? 15.637 6.097 -27.346 1.00 95.38 156 ASN A CA 1
ATOM 1291 C C . ASN A 1 156 ? 14.887 6.248 -26.007 1.00 95.38 156 ASN A C 1
ATOM 1293 O O . ASN A 1 156 ? 13.915 5.535 -25.753 1.00 95.38 156 ASN A O 1
ATOM 1297 N N . ASP A 1 157 ? 15.304 7.219 -25.195 1.00 95.50 157 ASP A N 1
ATOM 1298 C CA . ASP A 1 157 ? 14.706 7.570 -23.907 1.00 95.50 157 ASP A CA 1
ATOM 1299 C C . ASP A 1 157 ? 13.186 7.750 -23.960 1.00 95.50 157 ASP A C 1
ATOM 1301 O O . ASP A 1 157 ? 12.495 7.188 -23.116 1.00 95.50 157 ASP A O 1
ATOM 1305 N N . SER A 1 158 ? 12.644 8.435 -24.973 1.00 96.62 158 SER A N 1
ATOM 1306 C CA . SER A 1 158 ? 11.190 8.625 -25.107 1.00 96.62 158 SER A CA 1
ATOM 1307 C C . SER A 1 158 ? 10.449 7.312 -25.366 1.00 96.62 158 SER A C 1
ATOM 1309 O O . SER A 1 158 ? 9.318 7.126 -24.921 1.00 96.62 158 SER A O 1
ATOM 1311 N N . VAL A 1 159 ? 11.087 6.374 -26.072 1.00 97.12 159 VAL A N 1
ATOM 1312 C CA . VAL A 1 159 ? 10.528 5.034 -26.299 1.00 97.12 159 VAL A CA 1
ATOM 1313 C C . VAL A 1 159 ? 10.610 4.213 -25.013 1.00 97.12 159 VAL A C 1
ATOM 1315 O O . VAL A 1 159 ? 9.641 3.548 -24.652 1.00 97.12 159 VAL A O 1
ATOM 1318 N N . ALA A 1 160 ? 11.735 4.289 -24.295 1.00 97.69 160 ALA A N 1
ATOM 1319 C CA . ALA A 1 160 ? 11.907 3.609 -23.016 1.00 97.69 160 ALA A CA 1
ATOM 1320 C C . ALA A 1 160 ? 10.888 4.085 -21.971 1.00 97.69 160 ALA A C 1
ATOM 1322 O O . ALA A 1 160 ? 10.313 3.263 -21.263 1.00 97.69 160 ALA A O 1
ATOM 1323 N N . GLU A 1 161 ? 10.644 5.394 -21.902 1.00 97.88 161 GLU A N 1
ATOM 1324 C CA . GLU A 1 161 ? 9.659 6.007 -21.012 1.00 97.88 161 GLU A CA 1
ATOM 1325 C C . GLU A 1 161 ? 8.238 5.544 -21.334 1.00 97.88 161 GLU A C 1
ATOM 1327 O O . GLU A 1 161 ? 7.530 5.093 -20.438 1.00 97.88 161 GLU A O 1
ATOM 1332 N N . LEU A 1 162 ? 7.838 5.563 -22.611 1.00 98.25 162 LEU A N 1
ATOM 1333 C CA . LEU A 1 162 ? 6.512 5.102 -23.029 1.00 98.25 162 LEU A CA 1
ATOM 1334 C C . LEU A 1 162 ? 6.264 3.635 -22.643 1.00 98.25 162 LEU A C 1
ATOM 1336 O O . LEU A 1 162 ? 5.188 3.291 -22.150 1.00 98.25 162 LEU A O 1
ATOM 1340 N N . ILE A 1 163 ? 7.257 2.765 -22.846 1.00 98.31 163 ILE A N 1
ATOM 1341 C CA . ILE A 1 163 ? 7.163 1.354 -22.449 1.00 98.31 163 ILE A CA 1
ATOM 1342 C C . ILE A 1 163 ? 7.100 1.238 -20.920 1.00 98.31 163 ILE A C 1
ATOM 1344 O O . ILE A 1 163 ? 6.232 0.535 -20.404 1.00 98.31 163 ILE A O 1
ATOM 1348 N N . ALA A 1 164 ? 7.976 1.944 -20.198 1.00 98.44 164 ALA A N 1
ATOM 1349 C CA . ALA A 1 164 ? 8.037 1.921 -18.737 1.00 98.44 164 ALA A CA 1
ATOM 1350 C C . ALA A 1 164 ? 6.719 2.377 -18.103 1.00 98.44 164 ALA A C 1
ATOM 1352 O O . ALA A 1 164 ? 6.217 1.708 -17.203 1.00 98.44 164 ALA A O 1
ATOM 1353 N N . MET A 1 165 ? 6.139 3.468 -18.605 1.00 98.56 165 MET A N 1
ATOM 1354 C CA . MET A 1 165 ? 4.844 3.990 -18.178 1.00 98.56 165 MET A CA 1
ATOM 1355 C C . MET A 1 165 ? 3.733 2.956 -18.375 1.00 98.56 165 MET A C 1
ATOM 1357 O O . MET A 1 165 ? 2.966 2.698 -17.448 1.00 98.56 165 MET A O 1
ATOM 1361 N N . ASN A 1 166 ? 3.649 2.349 -19.562 1.00 98.44 166 ASN A N 1
ATOM 1362 C CA . ASN A 1 166 ? 2.615 1.360 -19.864 1.00 98.44 166 ASN A CA 1
ATOM 1363 C C . ASN A 1 166 ? 2.747 0.114 -18.981 1.00 98.44 166 ASN A C 1
ATOM 1365 O O . ASN A 1 166 ? 1.754 -0.351 -18.427 1.00 98.44 166 ASN A O 1
ATOM 1369 N N . GLU A 1 167 ? 3.960 -0.417 -18.817 1.00 98.44 167 GLU A N 1
ATOM 1370 C CA . GLU A 1 167 ? 4.203 -1.576 -17.953 1.00 98.44 167 GLU A CA 1
ATOM 1371 C C . GLU A 1 167 ? 3.910 -1.267 -16.480 1.00 98.44 167 GLU A C 1
ATOM 1373 O O . GLU A 1 167 ? 3.257 -2.065 -15.811 1.00 98.44 167 GLU A O 1
ATOM 1378 N N . PHE A 1 168 ? 4.345 -0.104 -15.985 1.00 98.69 168 PHE A N 1
ATOM 1379 C CA . PHE A 1 168 ? 4.099 0.327 -14.612 1.00 98.69 168 PHE A CA 1
ATOM 1380 C C . PHE A 1 168 ? 2.600 0.486 -14.335 1.00 98.69 168 PHE A C 1
ATOM 1382 O O . PHE A 1 168 ? 2.099 -0.095 -13.375 1.00 98.69 168 PHE A O 1
ATOM 1389 N N . ASN A 1 169 ? 1.873 1.222 -15.185 1.00 98.38 169 ASN A N 1
ATOM 1390 C CA . ASN A 1 169 ? 0.434 1.440 -15.017 1.00 98.38 169 ASN A CA 1
ATOM 1391 C C . ASN A 1 169 ? -0.334 0.115 -15.081 1.00 98.38 169 ASN A C 1
ATOM 1393 O O . ASN A 1 169 ? -1.176 -0.138 -14.228 1.00 98.38 169 ASN A O 1
ATOM 1397 N N . ASN A 1 170 ? -0.012 -0.759 -16.043 1.00 98.12 170 ASN A N 1
ATOM 1398 C CA . ASN A 1 170 ? -0.666 -2.064 -16.175 1.00 98.12 170 ASN A CA 1
ATOM 1399 C C . ASN A 1 170 ? -0.427 -2.971 -14.966 1.00 98.12 170 ASN A C 1
ATOM 1401 O O . ASN A 1 170 ? -1.329 -3.697 -14.571 1.00 98.12 170 ASN A O 1
ATOM 1405 N N . ALA A 1 171 ? 0.770 -2.938 -14.380 1.00 97.88 171 ALA A N 1
ATOM 1406 C CA . ALA A 1 171 ? 1.089 -3.738 -13.201 1.00 97.88 171 ALA A CA 1
ATOM 1407 C C . ALA A 1 171 ? 0.571 -3.134 -11.884 1.00 97.88 171 ALA A C 1
ATOM 1409 O O . ALA A 1 171 ? 0.593 -3.808 -10.855 1.00 97.88 171 ALA A O 1
ATOM 1410 N N . SER A 1 172 ? 0.150 -1.868 -11.904 1.00 94.81 172 SER A N 1
ATOM 1411 C CA . SER A 1 172 ? -0.361 -1.148 -10.735 1.00 94.81 172 SER A CA 1
ATOM 1412 C C . SER A 1 172 ? -1.889 -1.151 -10.619 1.00 94.81 172 SER A C 1
ATOM 1414 O O . SER A 1 172 ? -2.405 -0.627 -9.629 1.00 94.81 172 SER A O 1
ATOM 1416 N N . MET A 1 173 ? -2.591 -1.673 -11.632 1.00 84.12 173 MET A N 1
ATOM 1417 C CA . MET A 1 173 ? -4.056 -1.778 -11.698 1.00 84.12 173 MET A CA 1
ATOM 1418 C C . MET A 1 173 ? -4.574 -3.119 -11.181 1.00 84.12 173 MET A C 1
ATOM 1420 O O . MET A 1 173 ? -3.868 -4.140 -11.336 1.00 84.12 173 MET A O 1
#

Foldseek 3Di:
DDDDPDDDPPDDDPDPPDPVDDDAAEDQDQCLVVCVDPVNVCCVVVVHHAAVSNHNQHQAEHEAEPVQAFQHWAAPALVDPVRTGCNHALLSHPVVRRVVRNVVSCCVRPVPPPRPHYYHYDDDRADLQPVPLDD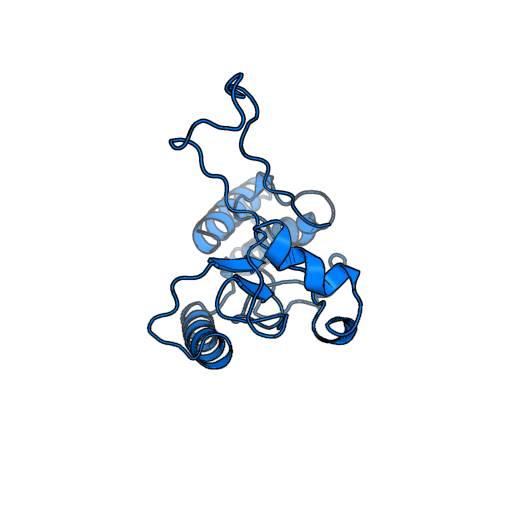SSCSNQVVLLVVQCVVPPPDDSVVSSVVSRVSRNVSSD

InterPro domains:
  IPR013785 Aldolase-type TIM barrel [G3DSA:3.20.20.70] (19-173)
  IPR017853 Glycoside hydrolase superfamily [SSF51445] (25-171)
  IPR018155 Hyaluronidase [PF01630] (25-172)
  IPR018155 Hyaluronidase [PR00846] (23-35)
  IPR018155 Hyaluronidase [PR00846] (85-99)
  IPR018155 Hyaluronidase [PR00846] (117-134)
  IPR018155 Hyaluronidase [PTHR11769] (24-172)

Organism: NCBI:txid387005